Protein AF-A0A9D4B5Q3-F1 (afdb_monomer_lite)

Secondary structure (DSSP, 8-state):
-HHHHHHHHHHTTPPPS-THHHHHHHHHHHHHHHHHHHHHHHHHHHHT--S-SS-EEEEE-TTS-EEEEEPPP-SS-GGG-HHHHTS--S--TTS-SSHHHHHHIIIIIHHHHHHHHHHHHHHHHHHHHHHHHHHHTT-

Sequence (139 aa):
MLLTLEQEAKRQSLPMPSPERLEKVEKSMGRINLVIKEREVALRLLQTGHENPRPGEWRNDFLGCTYWYNSKEWPIPWYLNKKYNRRKFYLHSIFPCICTDQFWEGTLGKGVIQKKARRCVWEPANQRQRLAAWVEQRA

Foldseek 3Di:
DQVVQVVVCVVVVHDRPCCVVVVVVVVVVVVVVVVVVVVVQVVCCVPPVDRDPFDWDFFAALLRDTDIGTDDDDPDDQVPDPVNVVGDRDHDCVPPDDCSCCVCCVPVVCVVVVVVVVCVVVVVVVVVVVVVVVVVVVD

InterPro domains:
  IPR010729 Large ribosomal subunit protein uL29m, mitochondrial [PF06984] (1-39)
  IPR010729 Large ribosomal subunit protein uL29m, mitochondrial [PTHR21183] (1-92)
  IPR038340 MRP-L47 superfamily, mitochondrial [G3DSA:6.10.330.20] (1-49)

pLDDT: mean 82.08, std 18.22, range [39.81, 98.62]

Organism: NCBI:txid74926

Radius of gyration: 26.18 Å; chains: 1; bounding box: 61×54×56 Å

Structure (mmCIF, N/CA/C/O backbone):
data_AF-A0A9D4B5Q3-F1
#
_entry.id   AF-A0A9D4B5Q3-F1
#
loop_
_atom_site.group_PDB
_atom_site.id
_atom_site.type_symbol
_atom_site.label_atom_id
_atom_site.label_alt_id
_atom_site.label_comp_id
_atom_site.label_asym_id
_atom_site.label_entity_id
_atom_site.label_seq_id
_atom_site.pdbx_PDB_ins_code
_atom_site.Cartn_x
_atom_site.Cartn_y
_atom_site.Cartn_z
_atom_site.occupancy
_atom_site.B_iso_or_equiv
_atom_site.auth_seq_id
_atom_site.auth_comp_id
_atom_site.auth_asym_id
_atom_site.auth_atom_id
_atom_site.pdbx_PDB_model_num
ATOM 1 N N . MET A 1 1 ? -19.887 11.724 7.592 1.00 9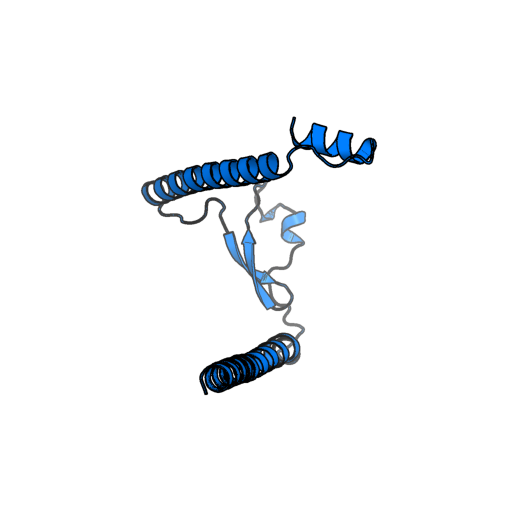1.38 1 MET A N 1
ATOM 2 C CA . MET A 1 1 ? -21.098 11.674 8.440 1.00 91.38 1 MET A CA 1
ATOM 3 C C . MET A 1 1 ? -20.893 10.828 9.702 1.00 91.38 1 MET A C 1
ATOM 5 O O . MET A 1 1 ? -21.067 11.362 10.785 1.00 91.38 1 MET A O 1
ATOM 9 N N . LEU A 1 2 ? -20.473 9.556 9.630 1.00 95.75 2 LEU A N 1
ATOM 10 C CA . LEU A 1 2 ? -20.217 8.784 10.866 1.00 95.75 2 LEU A CA 1
ATOM 11 C C . LEU A 1 2 ? -19.010 9.309 11.664 1.00 95.75 2 LEU A C 1
ATOM 13 O O . LEU A 1 2 ? -19.139 9.524 12.861 1.00 95.75 2 LEU A O 1
ATOM 17 N N . LEU A 1 3 ? -17.898 9.625 10.991 1.00 96.75 3 LEU A N 1
ATOM 18 C CA . LEU A 1 3 ? -16.719 10.237 11.630 1.00 96.75 3 LEU A CA 1
ATOM 19 C C . LEU A 1 3 ? -17.014 11.618 12.237 1.00 96.75 3 LEU A C 1
ATOM 21 O O . LEU A 1 3 ? -16.449 11.984 13.259 1.00 96.75 3 LEU A O 1
ATOM 25 N N . THR A 1 4 ? -17.923 12.390 11.631 1.00 97.06 4 THR A N 1
ATOM 26 C CA . THR A 1 4 ? -18.338 13.689 12.183 1.00 97.06 4 THR A CA 1
ATOM 27 C C . THR A 1 4 ? -19.188 13.505 13.438 1.00 97.06 4 THR A C 1
ATOM 29 O O . THR A 1 4 ? -19.015 14.245 14.394 1.00 97.06 4 THR A O 1
ATOM 32 N N . LEU A 1 5 ? -20.058 12.488 13.473 1.00 96.00 5 LEU A N 1
ATOM 33 C CA . LEU A 1 5 ? -20.830 12.137 14.668 1.00 96.00 5 LEU A CA 1
ATOM 34 C C . LEU A 1 5 ? -19.909 11.653 15.792 1.00 96.00 5 LEU A C 1
ATOM 36 O O . LEU A 1 5 ? -20.044 12.098 16.923 1.00 96.00 5 LEU A O 1
ATOM 40 N N . GLU A 1 6 ? -18.944 10.790 15.477 1.00 96.25 6 GLU A N 1
ATOM 41 C CA . GLU A 1 6 ? -17.931 10.347 16.437 1.00 96.25 6 GLU A CA 1
ATOM 42 C C . GLU A 1 6 ? -17.159 11.538 17.026 1.00 96.25 6 GLU A C 1
ATOM 44 O O . GLU A 1 6 ? -16.964 11.614 18.239 1.00 96.25 6 GLU A O 1
ATOM 49 N N . GLN A 1 7 ? -16.772 12.497 16.180 1.00 97.88 7 GLN A N 1
ATOM 50 C CA . GLN A 1 7 ? -16.084 13.708 16.617 1.00 97.88 7 GLN A CA 1
ATOM 51 C C . GLN A 1 7 ? -16.961 14.589 17.519 1.00 97.88 7 GLN A C 1
ATOM 53 O O . GLN A 1 7 ? -16.477 15.084 18.536 1.00 97.88 7 GLN A O 1
ATOM 58 N N . GLU A 1 8 ? -18.244 14.760 17.193 1.00 97.62 8 GLU A N 1
ATOM 59 C CA . GLU A 1 8 ? -19.183 15.518 18.032 1.00 97.62 8 GLU A CA 1
ATOM 60 C C . GLU A 1 8 ? -19.481 14.807 19.360 1.00 97.62 8 GLU A C 1
ATOM 62 O O . GLU A 1 8 ? -19.513 15.454 20.403 1.00 97.62 8 GLU A O 1
ATOM 67 N N . ALA A 1 9 ? -19.609 13.479 19.363 1.00 96.31 9 ALA A N 1
ATOM 68 C CA . ALA A 1 9 ? -19.784 12.694 20.585 1.00 96.31 9 ALA A CA 1
ATOM 69 C C . ALA A 1 9 ? -18.568 12.842 21.517 1.00 96.31 9 ALA A C 1
ATOM 71 O O . ALA A 1 9 ? -18.728 13.131 22.702 1.00 96.31 9 ALA A O 1
ATOM 72 N N . LYS A 1 10 ? -17.345 12.774 20.966 1.00 97.44 10 LYS A N 1
ATOM 73 C CA . LYS A 1 10 ? -16.102 13.056 21.708 1.00 97.44 10 LYS A CA 1
ATOM 74 C C . LYS A 1 10 ? -16.069 14.483 22.252 1.00 97.44 10 LYS A C 1
ATOM 76 O O . LYS A 1 10 ? -15.724 14.676 23.414 1.00 97.44 10 LYS A O 1
ATOM 81 N N . ARG A 1 11 ? -16.455 15.479 21.444 1.00 98.25 11 ARG A N 1
ATOM 82 C CA . ARG A 1 11 ? -16.526 16.890 21.863 1.00 98.25 11 ARG A CA 1
ATOM 83 C C . ARG A 1 11 ? -17.493 17.088 23.030 1.00 98.25 11 ARG A C 1
ATOM 85 O O . ARG A 1 11 ? -17.191 17.841 23.949 1.00 98.25 11 ARG A O 1
ATOM 92 N N . GLN A 1 12 ? -18.637 16.411 22.993 1.00 97.69 12 GLN A N 1
ATOM 93 C CA . GLN A 1 12 ? -19.661 16.466 24.037 1.00 97.69 12 GLN A CA 1
ATOM 94 C C . GLN A 1 12 ? -19.360 15.537 25.225 1.00 97.69 12 GLN A C 1
ATOM 96 O O . GLN A 1 12 ? -20.119 15.527 26.187 1.00 97.69 12 GLN A O 1
ATOM 101 N N . SER A 1 13 ? -18.258 14.775 25.187 1.00 96.56 13 SER A N 1
ATOM 102 C CA . SER A 1 13 ? -17.927 13.725 26.166 1.00 96.56 13 SER A CA 1
ATOM 103 C C . SER A 1 13 ? -19.035 12.675 26.340 1.00 96.56 13 SER A C 1
ATOM 105 O O . SER A 1 13 ? -19.183 12.087 27.410 1.00 96.56 13 SER A O 1
ATOM 107 N N . LEU A 1 14 ? -19.816 12.433 25.285 1.00 97.25 14 LEU A N 1
ATOM 108 C CA . LEU A 1 14 ? -20.881 11.436 25.253 1.00 97.25 14 LEU A CA 1
ATOM 109 C C . LEU A 1 14 ? -20.424 10.182 24.499 1.00 97.25 14 LEU A C 1
ATOM 111 O O . LEU A 1 14 ? -19.647 10.275 23.542 1.00 97.25 14 LEU A O 1
ATOM 115 N N . PRO A 1 15 ? -20.913 8.991 24.885 1.00 95.81 15 PRO A N 1
ATOM 116 C CA . PRO A 1 15 ? -20.664 7.787 24.114 1.00 95.81 15 PRO A CA 1
ATOM 117 C C . PRO A 1 15 ? -21.355 7.876 22.751 1.00 95.81 15 PRO A C 1
ATOM 119 O O . PRO A 1 15 ? -22.475 8.374 22.616 1.00 95.81 15 PRO A O 1
ATOM 122 N N . MET A 1 16 ? -20.690 7.356 21.722 1.00 96.69 16 MET A N 1
ATOM 123 C CA . MET A 1 16 ? -21.280 7.268 20.392 1.00 96.69 16 MET A CA 1
ATOM 124 C C . MET A 1 16 ? -22.469 6.286 20.415 1.00 96.69 16 MET A C 1
ATOM 126 O O . MET A 1 16 ? -22.325 5.180 20.933 1.00 96.69 16 MET A O 1
ATOM 130 N N . PRO A 1 17 ? -23.623 6.623 19.810 1.00 94.38 17 PRO A N 1
ATOM 131 C CA . PRO A 1 17 ? -24.843 5.819 19.915 1.00 94.38 17 PRO A CA 1
ATOM 132 C C . PRO A 1 17 ? -24.760 4.439 19.244 1.00 94.38 17 PRO A C 1
ATOM 134 O O . PRO A 1 17 ? -25.493 3.534 19.618 1.00 94.38 17 PRO A O 1
ATOM 137 N N . SER A 1 18 ? -23.931 4.266 18.208 1.00 95.31 18 SER A N 1
ATOM 138 C CA . SER A 1 18 ? -23.802 2.986 17.484 1.00 95.31 18 SER A CA 1
ATOM 139 C C . SER A 1 18 ? -22.443 2.857 16.774 1.00 95.31 18 SER A C 1
ATOM 141 O O . SER A 1 18 ? -22.364 3.023 15.551 1.00 95.31 18 SER A O 1
ATOM 143 N N . 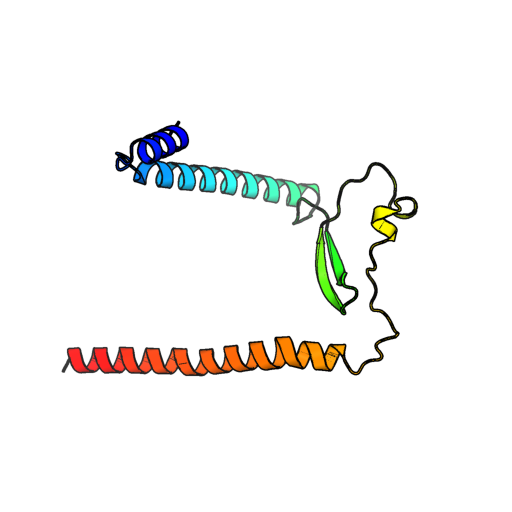PRO A 1 19 ? -21.358 2.556 17.513 1.00 95.81 19 PRO A N 1
ATOM 144 C CA . PRO A 1 19 ? -20.014 2.438 16.941 1.00 95.81 19 PRO A CA 1
ATOM 145 C C . PRO A 1 19 ? -19.889 1.274 15.944 1.00 95.81 19 PRO A C 1
ATOM 147 O O . PRO A 1 19 ? -19.185 1.401 14.946 1.00 95.81 19 PRO A O 1
ATOM 150 N N . GLU A 1 20 ? -20.664 0.195 16.109 1.00 97.12 20 GLU A N 1
ATOM 151 C CA . GLU A 1 20 ? -20.671 -0.953 15.183 1.00 97.12 20 GLU A CA 1
ATOM 152 C C . GLU A 1 20 ? -20.935 -0.569 13.720 1.00 97.12 20 GLU A C 1
ATOM 154 O O . GLU A 1 20 ? -20.516 -1.258 12.788 1.00 97.12 20 GLU A O 1
ATOM 159 N N . ARG A 1 21 ? -21.687 0.516 13.486 1.00 97.25 21 ARG A N 1
ATOM 160 C CA . ARG A 1 21 ? -21.980 0.985 12.126 1.00 97.25 21 ARG A CA 1
ATOM 161 C C . ARG A 1 21 ? -20.714 1.435 11.413 1.00 97.25 21 ARG A C 1
ATOM 163 O O . ARG A 1 21 ? -20.597 1.201 10.214 1.00 97.25 21 ARG A O 1
ATOM 170 N N . LEU A 1 22 ? -19.795 2.067 12.138 1.00 96.62 22 LEU A N 1
ATOM 171 C CA . LEU A 1 22 ? -18.518 2.516 11.602 1.00 96.62 22 LEU A CA 1
ATOM 172 C C . LEU A 1 22 ? -17.678 1.307 11.179 1.00 96.62 22 LEU A C 1
ATOM 174 O O . LEU A 1 22 ? -17.290 1.227 10.018 1.00 96.62 22 LEU A O 1
ATOM 178 N N . GLU A 1 23 ? -17.558 0.299 12.043 1.00 97.06 23 GLU A N 1
ATOM 179 C CA . GLU A 1 23 ? -16.840 -0.946 11.736 1.00 97.06 23 GLU A CA 1
ATOM 180 C C . GLU A 1 23 ? -17.429 -1.689 10.524 1.00 97.06 23 GLU A C 1
ATOM 182 O O . GLU A 1 23 ? -16.702 -2.168 9.649 1.00 97.06 23 GLU A O 1
ATOM 187 N N . LYS A 1 24 ? -18.764 -1.775 10.426 1.00 97.94 24 LYS A N 1
ATOM 188 C CA . LYS A 1 24 ? -19.446 -2.422 9.288 1.00 97.94 24 LYS A CA 1
ATOM 189 C C . LYS A 1 24 ? -19.168 -1.686 7.979 1.00 97.94 24 LYS A C 1
ATOM 191 O O . LYS A 1 24 ? -18.914 -2.333 6.959 1.00 97.94 24 LYS A O 1
ATOM 196 N N . VAL A 1 25 ? -19.201 -0.353 8.001 1.00 97.75 25 VAL A N 1
ATOM 197 C CA . VAL A 1 25 ? -18.901 0.475 6.827 1.00 97.75 25 VAL A CA 1
ATOM 198 C C . VAL A 1 25 ? -17.432 0.343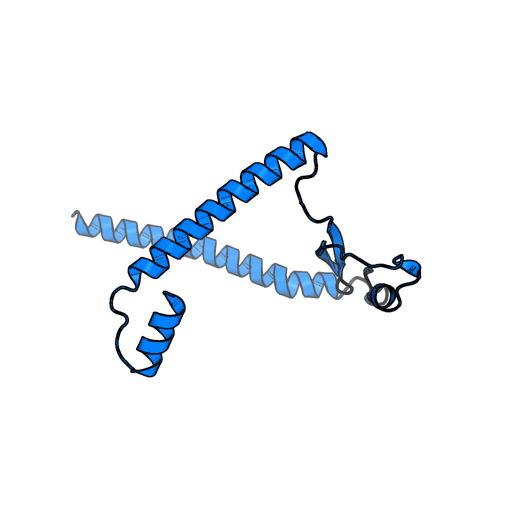 6.439 1.00 97.75 25 VAL A C 1
ATOM 200 O O . VAL A 1 25 ? -17.153 0.082 5.272 1.00 97.75 25 VAL A O 1
ATOM 203 N N . GLU A 1 26 ? -16.499 0.430 7.385 1.00 97.62 26 GLU A N 1
ATOM 204 C CA . GLU A 1 26 ? -15.065 0.247 7.124 1.00 97.62 26 GLU A CA 1
ATOM 205 C C . GLU A 1 26 ? -14.770 -1.123 6.511 1.00 97.62 26 GLU A C 1
ATOM 207 O O . GLU A 1 26 ? -14.095 -1.222 5.483 1.00 97.62 26 GLU A O 1
ATOM 212 N N . LYS A 1 27 ? -15.357 -2.186 7.071 1.00 98.31 27 LYS A N 1
ATOM 213 C CA . LYS A 1 27 ? -15.231 -3.546 6.539 1.00 98.31 27 LYS A CA 1
ATOM 214 C C . LYS A 1 27 ? -15.812 -3.667 5.131 1.00 98.31 27 LYS A C 1
ATOM 216 O O . LYS A 1 27 ? -15.220 -4.331 4.280 1.00 98.31 27 LYS A O 1
ATOM 221 N N . SER A 1 28 ? -16.959 -3.040 4.872 1.00 98.44 28 SER A N 1
ATOM 222 C CA . SER A 1 28 ? -17.582 -3.017 3.544 1.00 98.44 28 SER A CA 1
ATOM 223 C C . SER A 1 28 ? -16.704 -2.287 2.522 1.00 98.44 28 SER A C 1
ATOM 225 O O . SER A 1 28 ? -16.398 -2.839 1.467 1.00 98.44 28 SER A O 1
ATOM 227 N N . MET A 1 29 ? -16.197 -1.100 2.868 1.00 98.38 29 MET A N 1
ATOM 228 C CA . MET A 1 29 ? -15.293 -0.326 2.010 1.00 98.38 29 MET A CA 1
ATOM 229 C C . MET A 1 29 ? -13.979 -1.069 1.739 1.00 98.38 29 MET A C 1
ATOM 231 O O . MET A 1 29 ? -13.489 -1.067 0.610 1.00 98.38 29 MET A O 1
ATOM 235 N N . GLY A 1 30 ? -13.434 -1.770 2.738 1.00 98.44 30 GLY A N 1
ATOM 236 C CA . GLY A 1 30 ? -12.270 -2.640 2.568 1.00 98.44 30 GLY A CA 1
ATOM 237 C C . GLY A 1 30 ? -12.516 -3.772 1.565 1.00 98.44 30 GLY A C 1
ATOM 238 O O . GLY A 1 30 ? -11.674 -4.017 0.701 1.00 98.44 30 GLY A O 1
ATOM 239 N N . ARG A 1 31 ? -13.690 -4.416 1.623 1.00 98.50 31 ARG A N 1
ATOM 240 C CA . ARG A 1 31 ? -14.093 -5.470 0.672 1.00 98.50 31 ARG A CA 1
ATOM 241 C C . ARG A 1 31 ? -14.272 -4.937 -0.745 1.00 98.50 31 ARG A C 1
ATOM 243 O O . ARG A 1 31 ? -13.810 -5.574 -1.684 1.00 98.50 31 ARG A O 1
ATOM 250 N N . ILE A 1 32 ? -14.896 -3.770 -0.904 1.00 98.62 32 ILE A N 1
ATOM 251 C CA . ILE A 1 32 ? -15.057 -3.135 -2.220 1.00 98.62 32 ILE A CA 1
ATOM 252 C C . ILE A 1 32 ? -13.682 -2.850 -2.838 1.00 98.62 32 ILE A C 1
ATOM 254 O O . ILE A 1 32 ? -13.430 -3.227 -3.981 1.00 98.62 32 ILE A O 1
ATOM 258 N N . ASN A 1 33 ? -12.761 -2.269 -2.065 1.00 98.50 33 ASN A N 1
ATOM 259 C CA . ASN A 1 33 ? -11.395 -2.007 -2.522 1.00 98.50 33 ASN A CA 1
ATOM 260 C C . ASN A 1 33 ? -10.630 -3.288 -2.883 1.00 98.50 33 ASN A C 1
ATOM 262 O O . ASN A 1 33 ? -9.817 -3.273 -3.804 1.00 98.50 33 ASN A O 1
ATOM 266 N N . LEU A 1 34 ? -10.873 -4.389 -2.171 1.00 98.56 34 LEU A N 1
ATOM 267 C CA . LEU A 1 34 ? -10.275 -5.689 -2.467 1.00 98.56 34 LEU A CA 1
ATOM 268 C C . LEU A 1 34 ? -10.746 -6.210 -3.832 1.00 98.56 34 LEU A C 1
ATOM 270 O O . LEU A 1 34 ? -9.905 -6.491 -4.680 1.00 98.56 34 LEU A O 1
ATOM 274 N N . VAL A 1 35 ? -12.059 -6.240 -4.085 1.00 98.56 35 VAL A N 1
ATOM 275 C CA . VAL A 1 35 ? -12.623 -6.705 -5.369 1.00 98.56 35 VAL A CA 1
ATOM 276 C C . VAL A 1 35 ? -12.124 -5.858 -6.542 1.00 98.56 35 VAL A C 1
ATOM 278 O O . VAL A 1 35 ? -11.830 -6.380 -7.616 1.00 98.56 35 VAL A O 1
ATOM 281 N N . ILE A 1 36 ? -12.004 -4.541 -6.350 1.00 98.44 36 ILE A N 1
ATOM 282 C CA . ILE A 1 36 ? -11.453 -3.642 -7.374 1.00 98.44 36 ILE A CA 1
ATOM 283 C C . ILE A 1 36 ? -9.995 -4.009 -7.683 1.00 98.44 36 ILE A C 1
ATOM 285 O O . ILE A 1 36 ? -9.642 -4.150 -8.853 1.00 98.44 36 ILE A O 1
ATOM 289 N N . LYS A 1 37 ? -9.166 -4.221 -6.654 1.00 97.44 37 LYS A N 1
ATOM 290 C CA . LYS A 1 37 ? -7.759 -4.612 -6.825 1.00 97.44 37 LYS A CA 1
ATOM 291 C C . LYS A 1 37 ? -7.608 -5.958 -7.529 1.00 97.44 37 LYS A C 1
ATOM 293 O O . LYS A 1 37 ? -6.756 -6.075 -8.400 1.00 97.44 37 LYS A O 1
ATOM 298 N N . GLU A 1 38 ? -8.422 -6.954 -7.185 1.00 98.00 38 GLU A N 1
ATOM 299 C CA . GLU A 1 38 ? -8.398 -8.270 -7.842 1.00 98.00 38 GLU A CA 1
ATOM 300 C C . GLU A 1 38 ? -8.662 -8.153 -9.345 1.00 98.00 38 GLU A C 1
ATOM 302 O O . GLU A 1 38 ? -7.918 -8.704 -10.156 1.00 98.00 38 GLU A O 1
ATOM 307 N N . ARG A 1 39 ? -9.685 -7.375 -9.721 1.00 98.12 39 ARG A N 1
ATOM 308 C CA . ARG A 1 39 ? -10.022 -7.116 -11.128 1.00 98.12 39 ARG A CA 1
ATOM 309 C C . ARG A 1 39 ? -8.895 -6.394 -11.858 1.00 98.12 39 ARG A C 1
ATOM 311 O O . ARG A 1 39 ? -8.556 -6.769 -12.976 1.00 98.12 39 ARG A O 1
ATOM 318 N N . GLU A 1 40 ? -8.310 -5.377 -11.230 1.00 97.81 40 GLU A N 1
ATOM 319 C CA . GLU A 1 40 ? -7.207 -4.607 -11.809 1.00 97.81 40 GLU A CA 1
ATOM 320 C C . GLU A 1 40 ? -5.957 -5.473 -12.024 1.00 97.81 40 GLU A C 1
ATOM 322 O O . GLU A 1 40 ? -5.330 -5.407 -13.080 1.00 97.81 40 GLU A O 1
ATOM 327 N N . VAL A 1 41 ? -5.610 -6.320 -11.050 1.00 97.44 41 VAL A N 1
ATOM 328 C CA . VAL A 1 41 ? -4.476 -7.249 -11.149 1.00 97.44 41 VAL A CA 1
ATOM 329 C C . VAL A 1 41 ? -4.709 -8.271 -12.258 1.00 97.44 41 VAL A C 1
ATOM 331 O O . VAL A 1 41 ? -3.822 -8.464 -13.086 1.00 97.44 41 VAL A O 1
ATOM 334 N N . ALA A 1 42 ? -5.898 -8.876 -12.329 1.00 97.62 42 ALA A N 1
ATOM 335 C CA . ALA A 1 42 ? -6.234 -9.822 -13.391 1.00 97.62 42 ALA A CA 1
ATOM 336 C C . ALA A 1 42 ? -6.113 -9.179 -14.782 1.00 97.62 42 ALA A C 1
ATOM 338 O O . ALA A 1 42 ? -5.492 -9.749 -15.678 1.00 97.62 42 ALA A O 1
ATOM 339 N N . LEU A 1 43 ? -6.641 -7.962 -14.947 1.00 97.88 43 LEU A N 1
ATOM 340 C CA . LEU A 1 43 ? -6.538 -7.221 -16.203 1.00 97.88 43 LEU A CA 1
ATOM 341 C C . LEU A 1 43 ? -5.075 -6.932 -16.575 1.00 97.88 43 LEU A C 1
ATOM 343 O O . LEU A 1 43 ? -4.666 -7.178 -17.708 1.00 97.88 43 LEU A O 1
ATOM 347 N N . ARG A 1 44 ? -4.274 -6.451 -15.618 1.00 96.94 44 ARG A N 1
ATOM 348 C CA . ARG A 1 44 ? -2.863 -6.106 -15.840 1.00 96.94 44 ARG A CA 1
ATOM 349 C C . ARG A 1 44 ? -2.015 -7.320 -16.209 1.00 96.94 44 ARG A C 1
ATOM 351 O O . ARG A 1 44 ? -1.168 -7.226 -17.096 1.00 96.94 44 ARG A O 1
ATOM 358 N N . LEU A 1 45 ? -2.251 -8.457 -15.559 1.00 97.50 45 LEU A N 1
ATOM 359 C CA . LEU A 1 45 ? -1.560 -9.707 -15.866 1.00 97.50 45 LEU A CA 1
ATOM 360 C C . LEU A 1 45 ? -1.869 -10.184 -17.289 1.00 97.50 45 LEU A C 1
ATOM 362 O O . LEU A 1 45 ? -0.957 -10.604 -17.990 1.00 97.50 45 LEU A O 1
ATOM 366 N N . LEU A 1 46 ? -3.118 -10.062 -17.744 1.00 97.62 46 LEU A N 1
ATOM 367 C CA . LEU A 1 46 ? -3.492 -10.448 -19.108 1.00 97.62 46 LEU A CA 1
ATOM 368 C C . LEU A 1 46 ? -2.923 -9.502 -20.173 1.00 97.62 46 LEU A C 1
ATOM 370 O O . LEU A 1 46 ? -2.560 -9.950 -21.255 1.00 97.62 46 LEU A O 1
ATOM 374 N N . GLN A 1 47 ? -2.854 -8.201 -19.882 1.00 97.62 47 GLN A N 1
ATOM 375 C CA . GLN A 1 47 ? -2.401 -7.198 -20.849 1.00 97.62 47 GLN A CA 1
ATOM 376 C C . GLN A 1 47 ? -0.876 -7.070 -20.923 1.00 97.62 47 GLN A C 1
ATOM 378 O O . GLN A 1 47 ? -0.321 -6.975 -22.013 1.00 97.62 47 GLN A O 1
ATOM 383 N N . THR A 1 48 ? -0.195 -7.015 -19.777 1.00 96.75 48 THR A N 1
ATOM 384 C CA . THR A 1 48 ? 1.248 -6.722 -19.695 1.00 96.75 48 THR A CA 1
ATOM 385 C C . THR A 1 48 ? 2.048 -7.864 -19.070 1.00 96.75 48 THR A C 1
ATOM 387 O O . THR A 1 48 ? 3.261 -7.924 -19.243 1.00 96.75 48 THR A O 1
ATOM 390 N N . GLY A 1 49 ? 1.402 -8.761 -18.319 1.00 96.31 49 GLY A N 1
ATOM 391 C CA . GLY A 1 49 ? 2.089 -9.826 -17.578 1.00 96.31 49 GLY A CA 1
ATOM 392 C C . GLY A 1 49 ? 2.817 -9.346 -16.319 1.00 96.31 49 GLY A C 1
ATOM 393 O O . GLY A 1 49 ? 3.588 -10.098 -15.732 1.00 96.31 49 GLY A O 1
ATOM 394 N N . HIS A 1 50 ? 2.599 -8.100 -15.887 1.00 94.56 50 HIS A N 1
ATOM 395 C CA . HIS A 1 50 ? 3.232 -7.547 -14.690 1.00 94.56 50 HIS A CA 1
ATOM 396 C C . HIS A 1 50 ? 2.357 -7.719 -13.448 1.00 94.56 50 HIS A C 1
ATOM 398 O O . HIS A 1 50 ? 1.189 -7.331 -13.435 1.00 94.56 50 HIS A O 1
ATOM 404 N N . GLU A 1 51 ? 2.956 -8.230 -12.372 1.00 90.75 51 GLU A N 1
ATOM 405 C CA . GLU A 1 51 ? 2.277 -8.427 -11.086 1.00 90.75 51 GLU A CA 1
ATOM 406 C C . GLU A 1 51 ? 1.990 -7.090 -10.383 1.00 90.75 51 GLU A C 1
ATOM 408 O O . GLU A 1 51 ? 0.871 -6.812 -9.945 1.00 90.75 51 GLU A O 1
ATOM 413 N N . ASN A 1 52 ? 2.992 -6.211 -10.315 1.00 92.50 52 ASN A N 1
ATOM 414 C CA . ASN A 1 52 ? 2.903 -4.961 -9.567 1.00 92.50 52 ASN A CA 1
ATOM 415 C C . ASN A 1 52 ? 2.418 -3.793 -10.444 1.00 92.50 52 ASN A C 1
ATOM 417 O O . ASN A 1 52 ? 2.863 -3.665 -11.583 1.00 92.50 52 ASN A O 1
ATOM 421 N N . PRO A 1 53 ? 1.554 -2.897 -9.917 1.00 92.81 53 PRO A N 1
ATOM 422 C CA . PRO A 1 53 ? 1.129 -1.700 -10.651 1.00 92.81 53 PRO A CA 1
ATOM 423 C C . PRO A 1 53 ? 2.277 -0.721 -10.833 1.00 92.81 53 PRO A C 1
ATOM 425 O O . PRO A 1 53 ? 2.394 -0.045 -11.849 1.00 92.81 53 PRO A O 1
ATOM 428 N N . ARG A 1 54 ? 3.104 -0.614 -9.793 1.00 94.12 54 ARG A N 1
ATOM 429 C CA . ARG A 1 54 ? 4.206 0.325 -9.733 1.00 94.12 54 ARG A CA 1
ATOM 430 C C . ARG A 1 54 ? 5.503 -0.421 -10.025 1.00 94.12 54 ARG A C 1
ATOM 432 O O . ARG A 1 54 ? 5.768 -1.413 -9.342 1.00 94.12 54 ARG A O 1
ATOM 439 N N . PRO A 1 55 ? 6.328 0.061 -10.969 1.00 95.00 55 PRO A N 1
ATOM 440 C CA . PRO A 1 55 ? 7.622 -0.544 -11.219 1.00 95.00 55 PRO A CA 1
ATOM 441 C C . PRO A 1 55 ? 8.513 -0.396 -9.985 1.00 95.00 55 PRO A C 1
ATOM 443 O O . PRO A 1 55 ? 8.540 0.649 -9.319 1.00 95.00 55 PRO A O 1
ATOM 446 N N . GLY A 1 56 ? 9.248 -1.455 -9.688 1.00 94.94 56 GLY A N 1
ATOM 447 C CA . GLY A 1 56 ? 10.218 -1.479 -8.612 1.00 94.94 56 GLY A CA 1
ATOM 448 C C . GLY A 1 56 ? 11.327 -2.472 -8.904 1.00 94.94 56 GLY A C 1
ATOM 449 O O . GLY A 1 56 ? 11.203 -3.326 -9.779 1.00 94.94 56 GLY A O 1
ATOM 450 N N . GLU A 1 57 ? 12.430 -2.303 -8.191 1.00 93.94 57 GLU A N 1
ATOM 451 C CA . GLU A 1 57 ? 13.650 -3.075 -8.389 1.00 93.94 57 GLU A CA 1
ATOM 452 C C . GLU A 1 57 ? 14.240 -3.446 -7.033 1.00 93.94 57 GLU A C 1
ATOM 454 O O . GLU A 1 57 ? 14.205 -2.654 -6.088 1.00 93.94 57 GLU A O 1
ATOM 459 N N . TRP A 1 58 ? 14.840 -4.628 -6.942 1.00 93.81 58 TRP A N 1
ATOM 460 C CA . TRP A 1 58 ? 15.669 -4.979 -5.795 1.00 93.81 58 TRP A CA 1
ATOM 461 C C . TRP A 1 58 ? 16.965 -4.180 -5.837 1.00 93.81 58 TRP A C 1
ATOM 463 O O . TRP A 1 58 ? 17.699 -4.218 -6.825 1.00 93.81 58 TRP A O 1
ATOM 473 N N . ARG A 1 59 ? 17.247 -3.440 -4.766 1.00 90.50 59 ARG A N 1
ATOM 474 C CA . ARG A 1 59 ? 18.471 -2.648 -4.633 1.00 90.50 59 ARG A CA 1
ATOM 475 C C . ARG A 1 59 ? 19.071 -2.818 -3.254 1.00 90.50 59 ARG A C 1
ATOM 477 O O . ARG A 1 59 ? 18.378 -3.166 -2.303 1.00 90.50 59 ARG A O 1
ATOM 484 N N . ASN A 1 60 ? 20.362 -2.528 -3.162 1.00 88.12 60 ASN A N 1
ATOM 485 C CA . ASN A 1 60 ? 21.071 -2.518 -1.897 1.00 88.12 60 ASN A CA 1
ATOM 486 C C . ASN A 1 60 ? 21.197 -1.081 -1.391 1.00 88.12 60 ASN A C 1
ATOM 488 O O . ASN A 1 60 ? 21.494 -0.152 -2.148 1.00 88.12 60 ASN A O 1
ATOM 492 N N . ASP A 1 61 ? 20.956 -0.897 -0.100 1.00 82.06 61 ASP A N 1
ATOM 493 C CA . ASP A 1 61 ? 21.289 0.343 0.584 1.00 82.06 61 ASP A CA 1
ATOM 494 C C . ASP A 1 61 ? 22.807 0.515 0.699 1.00 82.06 61 ASP A C 1
ATOM 496 O O . ASP A 1 61 ? 23.587 -0.423 0.532 1.00 82.06 61 ASP A O 1
ATOM 500 N N . PHE A 1 62 ? 23.238 1.718 1.077 1.00 80.12 62 PHE A N 1
ATOM 501 C CA . PHE A 1 62 ? 24.642 1.995 1.398 1.00 80.12 62 PHE A CA 1
ATOM 502 C C . PHE A 1 62 ? 25.189 1.112 2.539 1.00 80.12 62 PHE A C 1
ATOM 504 O O . PHE A 1 62 ? 26.399 0.918 2.628 1.00 80.12 62 PHE A O 1
ATOM 511 N N . LEU A 1 63 ? 24.302 0.572 3.386 1.00 78.81 63 LEU A N 1
ATOM 512 C CA . LEU A 1 63 ? 24.604 -0.386 4.458 1.00 78.81 63 LEU A CA 1
ATOM 513 C C . LEU A 1 63 ? 24.641 -1.851 3.987 1.00 78.81 63 LEU A C 1
ATOM 515 O O . LEU A 1 63 ? 24.896 -2.736 4.797 1.00 78.81 63 LEU A O 1
ATOM 519 N N . GLY A 1 64 ? 24.350 -2.122 2.711 1.00 79.06 64 GLY A N 1
ATOM 520 C CA . GLY A 1 64 ? 24.317 -3.474 2.147 1.00 79.06 64 GLY A CA 1
ATOM 521 C C . GLY A 1 64 ? 22.988 -4.217 2.307 1.00 79.06 64 GLY A C 1
ATOM 522 O O . GLY A 1 64 ? 22.882 -5.358 1.878 1.00 79.06 64 GLY A O 1
ATOM 523 N N . CYS A 1 65 ? 21.959 -3.589 2.879 1.00 82.50 65 CYS A N 1
ATOM 524 C CA . CYS A 1 65 ? 20.640 -4.197 3.053 1.00 82.50 65 CYS A CA 1
ATOM 525 C C . CYS A 1 65 ? 19.893 -4.249 1.717 1.00 82.50 65 CYS A C 1
ATOM 527 O O . CYS A 1 65 ? 19.695 -3.204 1.094 1.00 82.50 65 CYS A O 1
ATOM 529 N N . THR A 1 66 ? 19.434 -5.427 1.296 1.00 88.38 66 THR A N 1
AT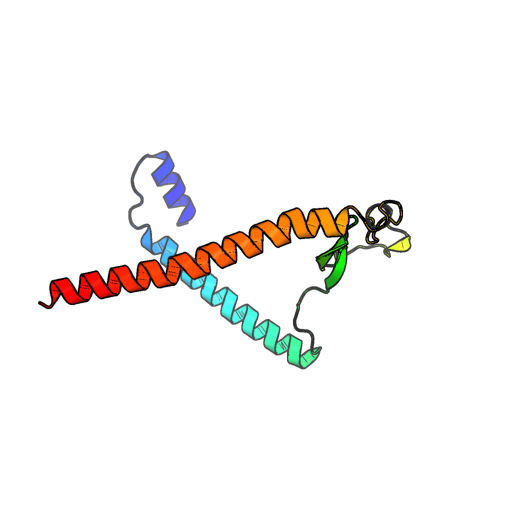OM 530 C CA . THR A 1 66 ? 18.583 -5.558 0.107 1.00 88.38 66 THR A CA 1
ATOM 531 C C . THR A 1 66 ? 17.150 -5.140 0.430 1.00 88.38 66 THR A C 1
ATOM 533 O O . THR A 1 66 ? 16.535 -5.660 1.361 1.00 88.38 66 THR A O 1
ATOM 536 N N . TYR A 1 67 ? 16.596 -4.211 -0.345 1.00 89.88 67 TYR A N 1
ATOM 537 C CA . TYR A 1 67 ? 15.218 -3.746 -0.211 1.00 89.88 67 TYR A CA 1
ATOM 538 C C . TYR A 1 67 ? 14.567 -3.532 -1.578 1.00 89.88 67 TYR A C 1
ATOM 540 O O . TYR A 1 67 ? 15.231 -3.360 -2.602 1.00 89.88 67 TYR A O 1
ATOM 548 N N . TRP A 1 68 ? 13.236 -3.538 -1.585 1.00 92.69 68 TRP A N 1
ATOM 549 C CA . TRP A 1 68 ? 12.451 -3.240 -2.775 1.00 92.69 68 TRP A CA 1
ATOM 550 C C . TRP A 1 68 ? 12.350 -1.723 -2.981 1.00 92.69 68 TRP A C 1
ATOM 552 O O . TRP A 1 68 ? 11.698 -1.007 -2.212 1.00 92.69 68 TRP A O 1
ATOM 562 N N . TYR A 1 69 ? 13.005 -1.213 -4.022 1.00 93.44 69 TYR A N 1
ATOM 563 C CA . TYR A 1 69 ? 12.965 0.194 -4.395 1.00 93.44 69 TYR A CA 1
ATOM 564 C C . TYR A 1 69 ? 11.754 0.480 -5.283 1.00 93.44 69 TYR A C 1
ATOM 566 O O . TYR A 1 69 ? 11.688 0.045 -6.428 1.00 93.44 6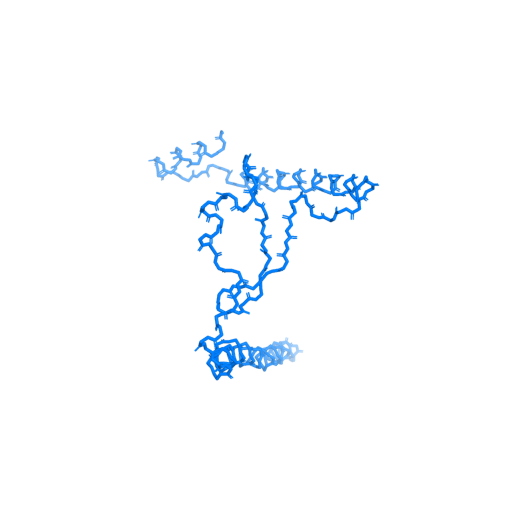9 TYR A O 1
ATOM 574 N N . ASN A 1 70 ? 10.817 1.282 -4.775 1.00 94.50 70 ASN A N 1
ATOM 575 C CA . ASN A 1 70 ? 9.665 1.743 -5.548 1.00 94.50 70 ASN A CA 1
ATOM 576 C C . ASN A 1 70 ? 10.018 2.979 -6.395 1.00 94.50 70 ASN A C 1
ATOM 578 O O . ASN A 1 70 ? 10.199 4.080 -5.850 1.00 94.50 70 ASN A O 1
ATOM 582 N N . SER A 1 71 ? 10.031 2.825 -7.720 1.00 92.88 71 SER A N 1
ATOM 583 C CA . SER A 1 71 ? 10.373 3.889 -8.673 1.00 92.88 71 SER A CA 1
ATOM 584 C C . SER A 1 71 ? 9.384 5.050 -8.615 1.00 92.88 71 SER A C 1
ATOM 586 O O . SER A 1 71 ? 8.176 4.860 -8.473 1.00 92.88 71 SER A O 1
ATOM 588 N N . LYS A 1 72 ? 9.887 6.286 -8.651 1.00 92.75 72 LYS A N 1
ATOM 589 C CA . LYS A 1 72 ? 9.069 7.511 -8.649 1.00 92.75 72 LYS A CA 1
ATOM 590 C C . LYS A 1 72 ? 9.001 8.088 -10.053 1.00 92.75 72 LYS A C 1
ATOM 592 O O . LYS A 1 72 ? 9.988 8.026 -10.779 1.00 92.75 72 LYS A O 1
ATOM 597 N N . GLU A 1 73 ? 7.873 8.698 -10.374 1.00 94.38 73 GLU A N 1
ATOM 598 C CA . GLU A 1 73 ? 7.721 9.484 -11.592 1.00 94.38 73 GLU A CA 1
ATOM 599 C C . GLU A 1 73 ? 8.530 10.780 -11.469 1.00 94.38 73 GLU A C 1
ATOM 601 O O . GLU A 1 73 ? 8.485 11.469 -10.444 1.00 94.38 73 GLU A O 1
ATOM 606 N N . TRP A 1 74 ? 9.312 11.084 -12.503 1.00 94.62 74 TRP A N 1
ATOM 607 C CA . TRP A 1 74 ? 10.109 12.302 -12.606 1.00 94.62 74 TRP A CA 1
ATOM 608 C C . TRP A 1 74 ? 9.933 12.901 -14.002 1.00 94.62 74 TRP A C 1
ATOM 610 O O . TRP A 1 74 ? 9.937 12.147 -14.973 1.00 94.62 74 TRP A O 1
ATOM 620 N N . PRO A 1 75 ? 9.855 14.238 -14.130 1.00 96.19 75 PRO A N 1
ATOM 621 C CA . PRO A 1 75 ? 9.772 14.889 -15.438 1.00 96.19 75 PRO A CA 1
ATOM 622 C C . PRO A 1 75 ? 11.104 14.866 -16.205 1.00 96.19 75 PRO A C 1
ATOM 624 O O . PRO A 1 75 ? 11.133 15.118 -17.402 1.00 96.19 75 PRO A O 1
ATOM 627 N N . ILE A 1 76 ? 12.217 14.600 -15.515 1.00 96.19 76 ILE A N 1
ATOM 628 C CA . ILE A 1 76 ? 13.576 14.635 -16.060 1.00 96.19 76 ILE A CA 1
ATOM 629 C C . ILE A 1 76 ? 14.208 13.245 -15.884 1.00 96.19 76 ILE A C 1
ATOM 631 O O . ILE A 1 76 ? 14.021 12.637 -14.821 1.00 96.19 76 ILE A O 1
ATOM 635 N N . PRO A 1 77 ? 15.000 12.755 -16.858 1.00 96.25 77 PRO A N 1
ATOM 636 C CA . PRO A 1 77 ? 15.769 11.525 -16.715 1.00 96.25 77 PRO A CA 1
ATOM 637 C C . PRO A 1 77 ? 16.674 11.494 -15.475 1.00 96.25 77 PRO A C 1
ATOM 639 O O . PRO A 1 77 ? 17.156 12.520 -14.983 1.00 96.25 77 PRO A O 1
ATOM 642 N N . TRP A 1 78 ? 16.954 10.285 -14.985 1.00 93.38 78 TRP A N 1
ATOM 643 C CA . TRP A 1 78 ? 17.652 10.063 -13.716 1.00 93.38 78 TRP A CA 1
ATOM 644 C C . TRP A 1 78 ? 19.063 10.669 -13.671 1.00 93.38 78 TRP A C 1
ATOM 646 O O . TRP A 1 78 ? 19.442 11.219 -12.640 1.00 93.38 78 TRP A O 1
ATOM 656 N N . TYR A 1 79 ? 19.804 10.646 -14.783 1.00 92.62 79 TYR A N 1
ATOM 657 C CA . TYR A 1 79 ? 21.193 11.116 -14.843 1.00 92.62 79 TYR A CA 1
ATOM 658 C C . TYR A 1 79 ? 21.330 12.638 -14.679 1.00 92.62 79 TYR A C 1
ATOM 660 O O . TYR A 1 79 ? 22.348 13.109 -14.178 1.00 92.62 79 TYR A O 1
ATOM 668 N N . LEU A 1 80 ? 20.295 13.415 -15.015 1.00 96.12 80 LEU A N 1
ATOM 669 C CA . LEU A 1 80 ? 20.255 14.870 -14.799 1.00 96.12 80 LEU A CA 1
ATOM 670 C C . LEU A 1 80 ? 19.719 15.239 -13.408 1.00 96.12 80 LEU A C 1
ATOM 672 O O . LEU A 1 80 ? 19.904 16.361 -12.926 1.00 96.12 80 LEU A O 1
ATOM 676 N N . ASN A 1 81 ? 19.033 14.311 -12.741 1.00 96.00 81 ASN A N 1
ATOM 677 C CA . ASN A 1 81 ? 18.352 14.589 -11.490 1.00 96.00 81 ASN A CA 1
ATOM 678 C C . ASN A 1 81 ? 19.337 14.609 -10.310 1.00 96.00 81 ASN A C 1
ATOM 680 O O . ASN A 1 81 ? 19.662 13.584 -9.709 1.00 96.00 81 ASN A O 1
ATOM 684 N N . LYS A 1 82 ? 19.721 15.818 -9.884 1.00 94.38 82 LYS A N 1
ATOM 685 C CA . LYS A 1 82 ? 20.588 16.047 -8.712 1.00 94.38 82 LYS A CA 1
ATOM 686 C C . LYS A 1 82 ? 20.061 15.397 -7.425 1.00 94.38 82 LYS A C 1
ATOM 688 O O . LYS A 1 82 ? 20.840 15.032 -6.550 1.00 94.38 82 LYS A O 1
ATOM 693 N N . LYS A 1 83 ? 18.741 15.264 -7.247 1.00 93.00 83 LYS A N 1
ATOM 694 C CA . LYS A 1 83 ? 18.158 14.616 -6.057 1.00 93.00 83 LYS A CA 1
ATOM 695 C C . LYS A 1 83 ? 18.278 13.094 -6.121 1.00 93.00 83 LYS A C 1
ATOM 697 O O . LYS A 1 83 ? 18.484 12.482 -5.076 1.00 93.00 83 LYS A O 1
ATOM 702 N N . TYR A 1 84 ? 18.164 12.509 -7.312 1.00 91.88 84 TYR A N 1
ATOM 703 C CA . TYR A 1 84 ? 18.377 11.078 -7.518 1.00 91.88 84 TYR A CA 1
ATOM 704 C C . TYR A 1 84 ? 19.859 10.720 -7.364 1.00 91.88 84 TYR A C 1
ATOM 706 O O . TYR A 1 84 ? 20.181 9.872 -6.540 1.00 91.88 84 TYR A O 1
ATOM 714 N N . ASN A 1 85 ? 20.758 11.452 -8.031 1.00 90.12 85 ASN A N 1
ATOM 715 C CA . ASN A 1 85 ? 22.204 11.187 -8.011 1.00 90.12 85 ASN A CA 1
ATOM 716 C C . ASN A 1 85 ? 22.854 11.355 -6.626 1.00 90.12 85 ASN A C 1
ATOM 718 O O . ASN A 1 85 ? 23.906 10.784 -6.363 1.00 90.12 85 ASN A O 1
ATOM 722 N N . ARG A 1 86 ? 22.236 12.117 -5.712 1.00 90.19 86 ARG A N 1
ATOM 723 C CA . ARG A 1 86 ? 22.695 12.212 -4.314 1.00 90.19 86 ARG A CA 1
ATOM 724 C C . ARG A 1 86 ? 22.477 10.926 -3.512 1.00 90.19 86 ARG A C 1
ATOM 726 O O . ARG A 1 86 ? 23.098 10.763 -2.464 1.00 90.19 86 ARG A O 1
ATOM 733 N N . ARG A 1 87 ? 21.579 10.039 -3.949 1.00 86.50 87 ARG A N 1
ATOM 734 C CA . ARG A 1 87 ? 21.332 8.758 -3.279 1.00 86.50 87 ARG A CA 1
ATOM 735 C C . ARG A 1 87 ? 22.377 7.743 -3.724 1.00 86.50 87 ARG A C 1
ATOM 737 O O . ARG A 1 87 ? 22.585 7.553 -4.916 1.00 86.50 87 ARG A O 1
ATOM 744 N N . LYS A 1 88 ? 23.003 7.071 -2.759 1.00 83.38 88 LYS A N 1
ATOM 745 C CA . LYS A 1 88 ? 23.964 5.996 -3.016 1.00 83.38 88 LYS A CA 1
ATOM 746 C C . LYS A 1 88 ? 23.240 4.654 -2.943 1.00 83.38 88 LYS A C 1
ATOM 748 O O . LYS A 1 88 ? 22.648 4.342 -1.915 1.00 83.38 88 LYS A O 1
ATOM 753 N N . PHE A 1 89 ? 23.285 3.901 -4.038 1.00 80.62 89 PHE A N 1
ATOM 754 C CA . PHE A 1 89 ? 22.691 2.559 -4.169 1.00 80.62 89 PHE A CA 1
ATOM 755 C C . PHE A 1 89 ? 23.744 1.442 -4.157 1.00 80.62 89 PHE A C 1
ATOM 757 O O . PHE A 1 89 ? 23.459 0.305 -4.518 1.00 80.62 89 PHE A O 1
ATOM 764 N N . TYR A 1 90 ? 24.986 1.782 -3.824 1.00 78.38 90 TYR A N 1
ATOM 765 C CA . TYR A 1 90 ? 26.112 0.863 -3.820 1.00 78.38 90 TYR A CA 1
ATOM 766 C C . TYR A 1 90 ? 26.690 0.766 -2.416 1.00 78.38 90 TYR A C 1
ATOM 768 O O . TYR A 1 90 ? 26.714 1.746 -1.662 1.00 78.38 90 TYR A O 1
ATOM 776 N N . LEU A 1 91 ? 27.179 -0.430 -2.098 1.00 68.50 91 LEU A N 1
ATOM 777 C CA . LEU A 1 91 ? 27.963 -0.672 -0.901 1.00 68.50 91 LEU A CA 1
ATOM 778 C C . LEU A 1 91 ? 29.253 0.151 -0.988 1.00 68.50 91 LEU A C 1
ATOM 780 O O . LEU A 1 91 ? 29.901 0.211 -2.035 1.00 68.50 91 LEU A O 1
ATOM 784 N N . HIS A 1 92 ? 29.624 0.814 0.101 1.00 61.62 92 HIS A N 1
ATOM 785 C CA . HIS A 1 92 ? 30.880 1.543 0.142 1.00 61.62 92 HIS A CA 1
ATOM 786 C C . HIS A 1 92 ? 32.035 0.579 0.438 1.00 61.62 92 HIS A C 1
ATOM 788 O O . HIS A 1 92 ? 32.097 0.007 1.521 1.00 61.62 92 HIS A O 1
ATOM 794 N N . SER A 1 93 ? 32.975 0.442 -0.500 1.00 55.47 93 SER A N 1
ATOM 795 C CA . SER A 1 93 ? 34.122 -0.477 -0.408 1.00 55.47 93 SER A CA 1
ATOM 796 C C . SER A 1 93 ? 35.076 -0.196 0.765 1.00 55.47 93 SER A C 1
ATOM 798 O O . SER A 1 93 ? 35.903 -1.040 1.088 1.00 55.47 93 SER A O 1
ATOM 800 N N . ILE A 1 94 ? 34.982 0.983 1.400 1.00 54.56 94 ILE A N 1
ATOM 801 C CA . ILE A 1 94 ? 35.835 1.400 2.534 1.00 54.56 94 ILE A CA 1
ATOM 802 C C . ILE A 1 94 ? 35.447 0.701 3.847 1.00 54.56 94 ILE A C 1
ATOM 804 O O . ILE A 1 94 ? 36.208 0.741 4.807 1.00 54.56 94 ILE A O 1
ATOM 808 N N . PHE A 1 95 ? 34.315 -0.004 3.894 1.00 45.97 95 PHE A N 1
ATOM 809 C CA . PHE A 1 95 ? 34.090 -1.029 4.912 1.00 45.97 95 PHE A CA 1
ATOM 810 C C . PHE A 1 95 ? 34.461 -2.388 4.312 1.00 45.97 95 PHE A C 1
ATOM 812 O O . PHE A 1 95 ? 33.573 -3.091 3.825 1.00 45.97 95 PHE A O 1
ATOM 819 N N . PRO A 1 96 ? 35.755 -2.768 4.291 1.00 42.44 96 PRO A N 1
ATOM 820 C CA . PRO A 1 96 ? 36.140 -4.099 3.869 1.00 42.44 96 PR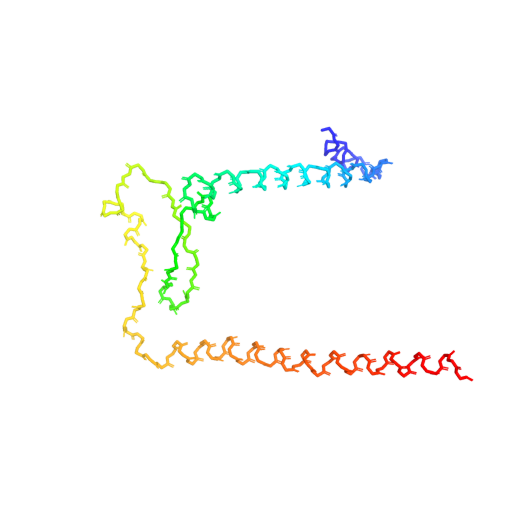O A CA 1
ATOM 821 C C . PRO A 1 96 ? 35.548 -5.072 4.885 1.00 42.44 96 PRO A C 1
ATOM 823 O O . PRO A 1 96 ? 35.947 -5.055 6.042 1.00 42.44 96 PRO A O 1
ATOM 826 N N . CYS A 1 97 ? 34.545 -5.840 4.465 1.00 39.81 97 CYS A N 1
ATOM 827 C CA . CYS A 1 97 ? 34.304 -7.252 4.789 1.00 39.81 97 CYS A CA 1
ATOM 828 C C . CYS A 1 97 ? 34.336 -7.729 6.261 1.00 39.81 97 CYS A C 1
ATOM 830 O O . CYS A 1 97 ? 34.224 -8.923 6.497 1.00 39.81 97 CYS A O 1
ATOM 832 N N . ILE A 1 98 ? 34.468 -6.855 7.261 1.00 42.69 98 ILE A N 1
ATOM 833 C CA . ILE A 1 98 ? 34.596 -7.237 8.675 1.00 42.69 98 ILE A CA 1
ATOM 834 C C . ILE A 1 98 ? 33.384 -6.739 9.469 1.00 42.69 98 ILE A C 1
ATOM 836 O O . ILE A 1 98 ? 32.928 -7.431 10.369 1.00 42.69 98 ILE A O 1
ATOM 840 N N . CYS A 1 99 ? 32.783 -5.597 9.109 1.00 40.53 99 CYS A N 1
ATOM 841 C CA . CYS A 1 99 ? 31.741 -4.986 9.943 1.00 40.53 99 CYS A CA 1
ATOM 842 C C . CYS A 1 99 ? 30.305 -5.072 9.407 1.00 40.53 99 CYS A C 1
ATOM 844 O O . CYS A 1 99 ? 29.406 -4.856 10.207 1.00 40.53 99 CYS A O 1
ATOM 846 N N . THR A 1 100 ? 30.021 -5.400 8.139 1.00 47.53 100 THR A N 1
ATOM 847 C CA . THR A 1 100 ? 28.620 -5.638 7.715 1.00 47.53 100 THR A CA 1
ATOM 848 C C . THR A 1 100 ? 28.182 -7.069 7.966 1.00 47.53 100 THR A C 1
ATOM 850 O O . THR A 1 100 ? 27.072 -7.240 8.452 1.00 47.53 100 THR A O 1
ATOM 853 N N . ASP A 1 101 ? 29.052 -8.064 7.771 1.00 45.59 101 ASP A N 1
ATOM 854 C CA . ASP A 1 101 ? 28.739 -9.447 8.148 1.00 45.59 101 ASP A CA 1
ATOM 855 C C . ASP A 1 101 ? 28.660 -9.581 9.674 1.00 45.59 101 ASP A C 1
ATOM 857 O O . ASP A 1 101 ? 27.656 -10.065 10.176 1.00 45.59 101 ASP A O 1
ATOM 861 N N . GLN A 1 102 ? 29.585 -9.006 10.454 1.00 47.59 102 GLN A N 1
ATOM 862 C CA . GLN A 1 102 ? 29.492 -9.055 11.925 1.00 47.59 102 GLN A CA 1
ATOM 863 C C . GLN A 1 102 ? 28.356 -8.193 12.511 1.00 47.59 102 GLN A C 1
ATOM 865 O O . GLN A 1 102 ? 27.760 -8.573 13.523 1.00 47.59 102 GLN A O 1
ATOM 870 N N . PHE A 1 103 ? 28.011 -7.048 11.904 1.00 47.41 103 PHE A N 1
ATOM 871 C CA . PHE A 1 103 ? 26.876 -6.232 12.355 1.00 47.41 103 PHE A CA 1
ATOM 872 C C . PHE A 1 103 ? 25.531 -6.852 11.960 1.00 47.41 103 PHE A C 1
ATOM 874 O O . PHE A 1 103 ? 24.617 -6.848 12.785 1.00 47.41 103 PHE A O 1
ATOM 881 N N . TRP A 1 104 ? 25.392 -7.440 10.765 1.00 47.69 104 TRP A N 1
ATOM 882 C CA . TRP A 1 104 ? 24.171 -8.153 10.358 1.00 47.69 104 TRP A CA 1
ATOM 883 C C . TRP A 1 104 ? 24.024 -9.523 11.033 1.00 47.69 104 TRP A C 1
ATOM 885 O O . TRP A 1 104 ? 22.935 -9.838 11.520 1.00 47.69 104 TRP A O 1
ATOM 895 N N . GLU A 1 105 ? 25.092 -10.308 11.183 1.00 48.75 105 GLU A N 1
ATOM 896 C CA . GLU A 1 105 ? 25.086 -11.520 12.017 1.00 48.75 105 GLU A CA 1
ATOM 897 C C . GLU A 1 105 ? 24.805 -11.180 13.489 1.00 48.75 105 GLU A C 1
ATOM 899 O O . GLU A 1 105 ? 24.107 -11.920 14.186 1.00 48.75 105 GLU A O 1
ATOM 904 N N . GLY A 1 106 ? 25.286 -10.032 13.974 1.00 50.19 106 GLY A N 1
ATOM 905 C CA . GLY A 1 106 ? 25.033 -9.543 15.327 1.00 50.19 106 GLY A CA 1
ATOM 906 C C . GLY A 1 106 ? 23.595 -9.069 15.566 1.00 50.19 106 GLY A C 1
ATOM 907 O O . GLY A 1 106 ? 23.010 -9.404 16.597 1.00 50.19 106 GLY A O 1
ATOM 908 N N . THR A 1 107 ? 23.008 -8.316 14.631 1.00 50.38 107 THR A N 1
ATOM 909 C CA . THR A 1 107 ? 21.687 -7.676 14.803 1.00 50.38 107 THR A CA 1
ATOM 910 C C . THR A 1 107 ? 20.522 -8.523 14.289 1.00 50.38 107 THR A C 1
ATOM 912 O O . THR A 1 107 ? 19.512 -8.642 14.989 1.00 50.38 107 THR A O 1
ATOM 915 N N . LEU A 1 108 ? 20.651 -9.175 13.128 1.00 48.72 108 LEU A N 1
ATOM 916 C CA . LEU A 1 108 ? 19.656 -10.129 12.634 1.00 48.72 108 LEU A CA 1
ATOM 917 C C . LEU A 1 108 ? 19.976 -11.569 13.021 1.00 48.72 108 LEU A C 1
ATOM 919 O O . LEU A 1 108 ? 19.075 -12.267 13.479 1.00 48.72 108 LEU A O 1
ATOM 923 N N . GLY A 1 109 ? 21.223 -12.020 12.884 1.00 51.12 109 GLY A N 1
ATOM 924 C CA . GLY A 1 109 ? 21.593 -13.415 13.151 1.00 51.12 109 GLY A CA 1
ATOM 925 C C . GLY A 1 109 ? 21.313 -13.818 14.600 1.00 51.12 109 GLY A C 1
ATOM 926 O O . GLY A 1 109 ? 20.465 -14.665 14.860 1.00 51.12 109 GLY A O 1
ATOM 927 N N . LYS A 1 110 ? 21.929 -13.158 15.584 1.00 51.94 110 LYS A N 1
ATOM 928 C CA . LYS A 1 110 ? 21.726 -13.501 17.005 1.00 51.94 110 LYS A CA 1
ATOM 929 C C . LYS A 1 110 ? 20.302 -13.208 17.482 1.00 51.94 110 LYS A C 1
ATOM 931 O O . LYS A 1 110 ? 19.713 -14.035 18.172 1.00 51.94 110 LYS A O 1
ATOM 936 N N . GLY A 1 111 ? 19.721 -12.074 17.082 1.00 55.41 111 GLY A N 1
ATOM 937 C CA . GLY A 1 111 ? 18.385 -11.647 17.505 1.00 55.41 111 GLY A CA 1
ATOM 938 C C . GLY A 1 111 ? 17.247 -12.492 16.928 1.00 55.41 111 GLY A C 1
ATOM 939 O O . GLY A 1 111 ? 16.353 -12.893 17.671 1.00 55.41 111 GLY A O 1
ATOM 940 N N . VAL A 1 112 ? 17.265 -12.794 15.626 1.00 59.44 112 VAL A N 1
ATOM 941 C CA . VAL A 1 112 ? 16.230 -13.616 14.974 1.00 59.44 112 VAL A CA 1
ATOM 942 C C . VAL A 1 112 ? 16.417 -15.084 15.327 1.00 59.44 112 VAL A C 1
ATOM 944 O O . VAL A 1 112 ? 15.425 -15.734 15.641 1.00 59.44 112 VAL A O 1
ATOM 947 N N . ILE A 1 113 ? 17.649 -15.604 15.369 1.00 60.22 113 ILE A N 1
ATOM 948 C CA . ILE A 1 113 ? 17.896 -17.009 15.725 1.00 60.22 113 ILE A CA 1
ATOM 949 C C . ILE A 1 113 ? 17.582 -17.257 17.206 1.00 60.22 113 ILE A C 1
ATOM 951 O O . ILE A 1 113 ? 16.862 -18.208 17.495 1.00 60.22 113 ILE A O 1
ATOM 955 N N . GLN A 1 114 ? 17.992 -16.391 18.149 1.00 61.41 114 GLN A N 1
ATOM 956 C CA . GLN A 1 114 ? 17.587 -16.548 19.557 1.00 61.41 114 GLN A CA 1
ATOM 957 C C . GLN A 1 114 ? 16.080 -16.374 19.751 1.00 61.41 114 GLN A C 1
ATOM 959 O O . GLN A 1 114 ? 15.485 -17.130 20.516 1.00 61.41 114 GLN A O 1
ATOM 964 N N . LYS A 1 115 ? 15.432 -15.407 19.084 1.00 60.97 115 LYS A N 1
ATOM 965 C CA . LYS A 1 115 ? 13.970 -15.239 19.188 1.00 60.97 115 LYS A CA 1
ATOM 966 C C . LYS A 1 115 ? 13.219 -16.416 18.568 1.00 60.97 115 LYS A C 1
ATOM 968 O O . LYS A 1 115 ? 12.219 -16.847 19.137 1.00 60.97 115 LYS A O 1
ATOM 973 N N . LYS A 1 116 ? 13.700 -16.956 17.445 1.00 68.06 116 LYS A N 1
ATOM 974 C CA . LYS A 1 116 ? 13.137 -18.142 16.789 1.00 68.06 116 LYS A CA 1
ATOM 975 C C . LYS A 1 116 ? 13.339 -19.379 17.661 1.00 68.06 116 LYS A C 1
ATOM 977 O O . LYS A 1 116 ? 12.364 -20.061 17.930 1.00 68.06 116 LYS A O 1
ATOM 982 N N . ALA A 1 117 ? 14.532 -19.587 18.218 1.00 65.62 117 ALA A N 1
ATOM 983 C CA . ALA A 1 117 ? 14.808 -20.667 19.165 1.00 65.62 117 ALA A CA 1
ATOM 984 C C . ALA A 1 117 ? 13.944 -20.565 20.435 1.00 65.62 117 ALA A C 1
ATOM 986 O O . ALA A 1 117 ? 13.309 -21.542 20.819 1.00 65.62 117 ALA A O 1
ATOM 987 N N . ARG A 1 118 ? 13.827 -19.376 21.050 1.00 60.25 118 ARG A N 1
ATOM 988 C CA . ARG A 1 118 ? 12.930 -19.155 22.201 1.00 60.25 118 ARG A CA 1
ATOM 989 C C . ARG A 1 118 ? 11.472 -19.446 21.855 1.00 60.25 118 ARG A C 1
ATOM 991 O O . ARG A 1 118 ? 10.787 -20.070 22.654 1.00 60.25 118 ARG A O 1
ATOM 998 N N . ARG A 1 119 ? 11.003 -19.037 20.673 1.00 58.41 119 ARG A N 1
ATOM 999 C CA . ARG A 1 119 ? 9.640 -19.325 20.206 1.00 58.41 119 ARG A CA 1
ATOM 1000 C C . ARG A 1 119 ? 9.420 -20.827 20.001 1.00 58.41 119 ARG A C 1
ATOM 1002 O O . ARG A 1 119 ? 8.464 -21.362 20.547 1.00 58.41 119 ARG A O 1
ATOM 1009 N N . CYS A 1 120 ? 10.354 -21.508 19.336 1.00 60.91 120 CYS A N 1
ATOM 1010 C CA . CYS A 1 120 ? 10.323 -22.956 19.121 1.00 60.91 120 CYS A CA 1
ATOM 1011 C C . CYS A 1 120 ? 10.350 -23.772 20.422 1.00 60.91 120 CYS A C 1
ATOM 1013 O O . CYS A 1 120 ? 9.872 -24.898 20.425 1.00 60.91 120 CYS A O 1
ATOM 1015 N N . VAL A 1 121 ? 10.891 -23.232 21.519 1.00 66.56 121 VAL A N 1
ATOM 1016 C CA . VAL A 1 121 ? 10.861 -23.878 22.844 1.00 66.56 121 VAL A CA 1
ATOM 1017 C C . VAL A 1 121 ? 9.580 -23.533 23.615 1.00 66.56 121 VAL A C 1
ATOM 1019 O O . VAL A 1 121 ? 9.001 -24.398 24.271 1.00 66.56 121 VAL A O 1
ATOM 1022 N N . TRP A 1 122 ? 9.112 -22.286 23.534 1.00 50.31 122 TRP A N 1
ATOM 1023 C CA . TRP A 1 122 ? 7.968 -21.803 24.312 1.00 50.31 122 TRP A CA 1
ATOM 1024 C C . TRP A 1 122 ? 6.615 -22.314 23.788 1.00 50.31 122 TRP A C 1
ATOM 1026 O O . TRP A 1 122 ? 5.753 -22.679 24.585 1.00 50.31 122 TRP A O 1
ATOM 1036 N N . GLU A 1 123 ? 6.425 -22.401 22.466 1.00 60.81 123 GLU A N 1
ATOM 1037 C CA . GLU A 1 123 ? 5.171 -22.884 21.856 1.00 60.81 123 GLU A CA 1
ATOM 1038 C C . GLU A 1 123 ? 4.832 -24.340 22.234 1.00 60.81 123 GLU A C 1
ATOM 1040 O O . GLU A 1 123 ? 3.717 -24.577 22.708 1.00 60.81 123 GLU A O 1
ATOM 1045 N N . PRO A 1 124 ? 5.763 -25.311 22.139 1.00 68.88 124 PRO A N 1
ATOM 1046 C CA . PRO A 1 124 ? 5.507 -26.685 22.568 1.00 68.88 124 PRO A CA 1
ATOM 1047 C C . PRO A 1 124 ? 5.328 -26.822 24.082 1.00 68.88 124 PRO A C 1
ATOM 1049 O O . PRO A 1 124 ? 4.537 -27.649 24.530 1.00 68.88 124 PRO A O 1
ATOM 1052 N N . ALA A 1 125 ? 6.036 -26.023 24.889 1.00 68.88 125 ALA A N 1
ATOM 1053 C CA . ALA A 1 125 ? 5.887 -26.037 26.345 1.00 68.88 125 ALA A CA 1
ATOM 1054 C C . ALA A 1 125 ? 4.489 -25.563 26.775 1.00 68.88 125 ALA A C 1
ATOM 1056 O O . ALA A 1 125 ? 3.846 -26.201 27.607 1.00 68.88 125 ALA A O 1
ATOM 1057 N N . ASN A 1 126 ? 3.981 -24.502 26.144 1.00 77.06 126 ASN A N 1
ATOM 1058 C CA . ASN A 1 126 ? 2.629 -24.002 26.376 1.00 77.06 126 ASN A CA 1
ATOM 1059 C C . ASN A 1 126 ? 1.566 -25.000 25.869 1.00 77.06 126 ASN A C 1
ATOM 1061 O O . ASN A 1 126 ? 0.592 -25.281 26.561 1.00 77.06 126 ASN A O 1
ATOM 1065 N N . GLN A 1 127 ? 1.778 -25.634 24.708 1.00 73.25 127 GLN A N 1
ATOM 1066 C CA . GLN A 1 127 ? 0.900 -26.714 24.232 1.00 73.25 127 GLN A CA 1
ATOM 1067 C C . GLN A 1 127 ? 0.862 -27.913 25.194 1.00 73.25 127 GLN A C 1
ATOM 1069 O O . GLN A 1 127 ? -0.220 -28.425 25.472 1.00 73.25 127 GLN A O 1
ATOM 1074 N N . ARG A 1 128 ? 2.005 -28.328 25.761 1.00 73.38 128 ARG A N 1
ATOM 1075 C CA . ARG A 1 128 ? 2.078 -29.401 26.772 1.00 73.38 128 ARG A CA 1
ATOM 1076 C C . ARG A 1 128 ? 1.349 -29.035 28.064 1.00 73.38 128 ARG A C 1
ATOM 1078 O O . ARG A 1 128 ? 0.625 -29.870 28.589 1.00 73.38 128 ARG A O 1
ATOM 1085 N N . GLN A 1 129 ? 1.488 -27.799 28.543 1.00 76.00 129 GLN A N 1
ATOM 1086 C CA . GLN A 1 129 ? 0.760 -27.314 29.722 1.00 76.00 129 GLN A CA 1
ATOM 1087 C C . GLN A 1 129 ? -0.755 -27.274 29.487 1.00 76.00 129 GLN A C 1
ATOM 1089 O O . GLN A 1 129 ? -1.519 -27.701 30.346 1.00 76.00 129 GLN A O 1
ATOM 1094 N N . ARG A 1 130 ? -1.204 -26.828 28.306 1.00 75.19 130 ARG A N 1
ATOM 1095 C CA . ARG A 1 130 ? -2.632 -26.822 27.942 1.00 75.19 130 ARG A CA 1
ATOM 1096 C C . ARG A 1 130 ? -3.204 -28.234 27.805 1.00 75.19 130 ARG A C 1
ATOM 1098 O O . ARG A 1 130 ? -4.336 -28.456 28.216 1.00 75.19 130 ARG A O 1
ATOM 1105 N N . LEU A 1 131 ? -2.431 -29.181 27.266 1.00 77.06 131 LEU A N 1
ATOM 1106 C CA . LEU A 1 131 ? -2.820 -30.594 27.204 1.00 77.06 131 LEU A CA 1
ATOM 1107 C C . LEU A 1 131 ? -2.880 -31.228 28.600 1.00 77.06 131 LEU A C 1
ATOM 1109 O O . LEU A 1 131 ? -3.846 -31.922 28.891 1.00 77.06 131 LEU A O 1
ATOM 1113 N N . ALA A 1 132 ? -1.907 -30.953 29.472 1.00 78.31 132 ALA A N 1
ATOM 1114 C CA . ALA A 1 132 ? -1.910 -31.438 30.853 1.00 78.31 132 ALA A CA 1
ATOM 1115 C C . ALA A 1 132 ? -3.117 -30.905 31.647 1.00 78.31 132 ALA A C 1
ATOM 1117 O O . ALA A 1 132 ? -3.850 -31.692 32.236 1.00 78.31 132 ALA A O 1
ATOM 1118 N N . ALA A 1 133 ? -3.396 -29.599 31.563 1.00 78.75 133 ALA A N 1
ATOM 1119 C CA . ALA A 1 133 ? -4.565 -28.988 32.199 1.00 78.75 133 ALA A CA 1
ATOM 1120 C C . ALA A 1 133 ? -5.897 -29.550 31.665 1.00 78.75 133 ALA A C 1
ATOM 1122 O O . ALA A 1 133 ? -6.872 -29.663 32.402 1.00 78.75 133 ALA A O 1
ATOM 1123 N N . TRP A 1 134 ? -5.954 -29.917 30.382 1.00 74.69 134 TRP A N 1
ATOM 1124 C CA . TRP A 1 134 ? -7.139 -30.543 29.794 1.00 74.69 134 TRP A CA 1
ATOM 1125 C C . TRP A 1 134 ? -7.331 -32.000 30.239 1.00 74.69 134 TRP A C 1
ATOM 1127 O O . TRP A 1 134 ? -8.468 -32.441 30.393 1.00 74.69 134 TRP A O 1
ATOM 1137 N N . VAL A 1 135 ? -6.242 -32.743 30.467 1.00 78.19 135 VAL A N 1
ATOM 1138 C CA . VAL A 1 135 ? -6.289 -34.105 31.025 1.00 78.19 135 VAL A CA 1
ATOM 1139 C C . VAL A 1 135 ? -6.734 -34.082 32.491 1.00 78.19 135 VAL A C 1
ATOM 1141 O O . VAL A 1 135 ? -7.591 -34.877 32.857 1.00 78.19 135 VAL A O 1
ATOM 1144 N N . GLU A 1 136 ? -6.238 -33.143 33.302 1.00 73.19 136 GLU A N 1
ATOM 1145 C CA . GLU A 1 136 ? -6.651 -32.983 34.710 1.00 73.19 136 GLU A CA 1
ATOM 1146 C C . GLU A 1 136 ? -8.129 -32.598 34.871 1.00 73.19 136 GLU A C 1
ATOM 1148 O O . GLU A 1 136 ? -8.764 -33.017 35.826 1.00 73.19 136 GLU A O 1
ATOM 1153 N N . GLN A 1 137 ? -8.710 -31.847 33.931 1.00 70.75 137 GLN A N 1
ATOM 1154 C CA . GLN A 1 137 ? -10.146 -31.519 33.943 1.00 70.75 137 GLN A CA 1
ATOM 1155 C C . GLN A 1 137 ? -11.053 -32.683 33.500 1.00 70.75 137 GLN A C 1
ATOM 1157 O O . GLN A 1 137 ? -12.277 -32.562 33.565 1.00 70.75 137 GLN A O 1
ATOM 1162 N N . ARG A 1 138 ? -10.477 -33.782 32.993 1.00 59.22 138 ARG A N 1
ATOM 1163 C CA . ARG A 1 138 ? -11.194 -34.977 32.515 1.00 59.22 138 ARG A CA 1
ATOM 1164 C C . ARG A 1 138 ? -11.034 -36.204 33.421 1.00 59.22 138 ARG A C 1
ATOM 1166 O O . ARG A 1 138 ? -11.682 -37.210 33.130 1.00 59.22 138 ARG A O 1
ATOM 1173 N N . ALA A 1 139 ? -10.184 -36.127 34.445 1.00 54.28 139 ALA A N 1
ATOM 1174 C CA . ALA A 1 139 ? -9.995 -37.142 35.484 1.00 54.28 139 ALA A CA 1
ATOM 1175 C C . ALA A 1 139 ? -10.838 -36.803 36.721 1.00 54.28 139 ALA A C 1
ATOM 1177 O O . ALA A 1 139 ? -11.318 -37.760 37.365 1.00 54.28 139 ALA A O 1
#